Protein AF-A0A418R0C1-F1 (afdb_monomer_lite)

Sequence (135 aa):
MRLAMTVQGLVYDGAGGSFPAPPALPEPPPDVQELDYRLRQCRVKMQGLELELATLHRRAAPYLARLAAAPALRAYPGPVANPEDEADWLTIFELGARRQLREKCGATARLLLEARLAGLRCEAELLAEAVELAS

Radius of gyration: 31.1 Å; chains: 1; bounding box: 45×27×101 Å

Organism: NCBI:txid2029981

pLDDT: mean 89.35, std 9.23, range [58.75, 98.06]

Foldseek 3Di:
DQVVQVVVQWDDPVPRDIDGHDDDDDDDQDDLVVLVVLLVVLVVVLVVLVVVLVVLCVQLVVLVVLLVCLVVQVVDPDDDPDPVVSVVVSVCSNVVSVVCCVPPSDPVVNVVSVVVSVVSVVSSVVSVVSSVVRD

Secondary structure (DSSP, 8-state):
-HHHHHHTTEEE-SSS-EEEPPPPPPPPPP-HHHHHHHHHHHHHHHHHHHHHHHHHHHHHHHHHHHHHHHHHHHT--S--S-HHHHHHHHHHHHHHHHHHHHHHS-HHHHHHHHHHHHHHHHHHHHHHHHHHHH-

Structure (mmCIF, N/CA/C/O backbone):
data_AF-A0A418R0C1-F1
#
_entry.id   AF-A0A418R0C1-F1
#
loop_
_atom_site.group_PDB
_atom_site.id
_atom_site.type_symbol
_atom_site.label_atom_id
_atom_site.label_alt_id
_atom_site.label_comp_id
_atom_site.label_asym_id
_atom_site.label_entity_id
_atom_site.label_seq_id
_atom_site.pdbx_PDB_ins_code
_atom_site.Cartn_x
_atom_site.Cartn_y
_atom_site.Cartn_z
_atom_site.occupancy
_atom_site.B_iso_or_equiv
_atom_site.auth_seq_id
_atom_site.auth_comp_id
_atom_site.auth_asym_id
_atom_site.auth_atom_id
_atom_site.pdbx_PDB_model_num
ATOM 1 N N . MET A 1 1 ? 0.426 18.264 48.330 1.00 60.78 1 MET A N 1
ATOM 2 C CA . MET A 1 1 ? 0.094 17.392 49.480 1.00 60.78 1 MET A CA 1
ATOM 3 C C . MET A 1 1 ? -0.950 16.329 49.126 1.00 60.78 1 MET A C 1
ATOM 5 O O . MET A 1 1 ? -0.627 15.161 49.251 1.00 60.78 1 MET A O 1
ATOM 9 N N . ARG A 1 2 ? -2.125 16.684 48.570 1.00 58.75 2 ARG A N 1
ATOM 10 C CA . ARG A 1 2 ? -3.151 15.713 48.113 1.00 58.75 2 ARG A CA 1
ATOM 11 C C . ARG A 1 2 ? -2.635 14.631 47.148 1.00 58.75 2 ARG A C 1
ATOM 13 O O . ARG A 1 2 ? -2.872 13.460 47.397 1.00 58.75 2 ARG A O 1
ATOM 20 N N . LEU A 1 3 ? -1.864 15.020 46.125 1.00 63.03 3 LEU A N 1
ATOM 21 C CA . LEU A 1 3 ? -1.272 14.089 45.148 1.00 63.03 3 LEU A CA 1
ATOM 22 C C . LEU A 1 3 ? -0.336 13.043 45.785 1.00 63.03 3 LEU A C 1
ATOM 24 O O . LEU A 1 3 ? -0.345 11.885 45.379 1.00 63.03 3 LEU A O 1
ATOM 28 N N . ALA A 1 4 ? 0.431 13.429 46.811 1.00 69.62 4 ALA A N 1
ATOM 29 C CA . ALA A 1 4 ? 1.335 12.521 47.519 1.00 69.62 4 ALA A CA 1
ATOM 30 C C . ALA A 1 4 ? 0.574 11.496 48.380 1.00 69.62 4 ALA A C 1
ATOM 32 O O . ALA A 1 4 ? 0.992 10.347 48.463 1.00 69.62 4 ALA A O 1
ATOM 33 N N . MET A 1 5 ? -0.568 11.886 48.961 1.00 61.25 5 MET A N 1
ATOM 34 C CA . MET A 1 5 ? -1.439 10.982 49.725 1.00 61.25 5 MET A CA 1
ATOM 35 C C . MET A 1 5 ? -2.183 10.001 48.806 1.00 61.25 5 MET A C 1
ATOM 37 O O . MET A 1 5 ? -2.256 8.817 49.116 1.00 61.25 5 MET A O 1
ATOM 41 N N . THR A 1 6 ? -2.641 10.442 47.627 1.00 64.75 6 THR A N 1
ATOM 42 C CA . THR A 1 6 ? -3.291 9.556 46.640 1.00 64.75 6 THR A CA 1
ATOM 43 C C . THR A 1 6 ? -2.351 8.501 46.058 1.00 64.75 6 THR A C 1
ATOM 45 O O . THR A 1 6 ? -2.784 7.375 45.845 1.00 64.75 6 THR A O 1
ATOM 48 N N . VAL A 1 7 ? -1.064 8.815 45.852 1.00 72.06 7 VAL A N 1
ATOM 49 C CA . VAL A 1 7 ? -0.055 7.817 45.429 1.00 72.06 7 VAL A CA 1
ATOM 50 C C . VAL A 1 7 ? 0.173 6.756 46.513 1.00 72.06 7 VAL A C 1
ATOM 52 O O . VAL A 1 7 ? 0.477 5.611 46.201 1.00 72.06 7 VAL A O 1
ATOM 55 N N . GLN A 1 8 ? -0.025 7.114 47.783 1.00 75.88 8 GLN A N 1
ATOM 56 C CA . GLN A 1 8 ? 0.044 6.195 48.923 1.00 75.88 8 GLN A CA 1
ATOM 57 C C . GLN A 1 8 ? -1.285 5.463 49.185 1.00 75.88 8 GLN A C 1
ATOM 59 O O . GLN A 1 8 ? -1.399 4.755 50.181 1.00 75.88 8 GLN A O 1
ATOM 64 N N . GLY A 1 9 ? -2.294 5.633 48.319 1.00 73.81 9 GLY A N 1
ATOM 65 C CA . GLY A 1 9 ? -3.610 5.024 48.500 1.00 73.81 9 GLY A CA 1
ATOM 66 C C . GLY A 1 9 ? -4.358 5.565 49.718 1.00 73.81 9 GLY A C 1
ATOM 67 O O . GLY A 1 9 ? -5.121 4.827 50.328 1.00 73.81 9 GLY A O 1
ATOM 68 N N . LEU A 1 10 ? -4.130 6.826 50.097 1.00 78.12 10 LEU A N 1
ATOM 69 C CA . LEU A 1 10 ? -4.759 7.476 51.245 1.00 78.12 10 LEU A CA 1
ATOM 70 C C . LEU A 1 10 ? -5.605 8.678 50.813 1.00 78.12 10 LEU A C 1
ATOM 72 O O . LEU A 1 10 ? -5.208 9.480 49.963 1.00 78.12 10 LEU A O 1
ATOM 76 N N . VAL A 1 11 ? -6.762 8.835 51.452 1.00 78.88 11 VAL A N 1
ATOM 77 C CA . VAL A 1 11 ? -7.676 9.968 51.272 1.00 78.88 11 VAL A CA 1
ATOM 78 C C . VAL A 1 11 ? -7.750 10.762 52.575 1.00 78.88 11 VAL A C 1
ATOM 80 O O . VAL A 1 11 ? -7.771 10.192 53.662 1.00 78.88 11 VAL A O 1
ATOM 83 N N . TYR A 1 12 ? -7.746 12.091 52.460 1.00 79.25 12 TYR A N 1
ATOM 84 C CA . TYR A 1 12 ? -7.838 13.010 53.597 1.00 79.25 12 TYR A CA 1
ATOM 85 C C . TYR A 1 12 ? -9.302 13.240 53.991 1.00 79.25 12 TYR A C 1
ATOM 87 O O . TYR A 1 12 ? -10.110 13.582 53.125 1.00 79.25 12 TYR A O 1
ATOM 95 N N . ASP A 1 13 ? -9.627 13.094 55.276 1.00 74.62 13 ASP A N 1
ATOM 96 C CA . ASP A 1 13 ? -11.003 13.178 55.800 1.00 74.62 13 ASP A CA 1
ATOM 97 C C . ASP A 1 13 ? -11.460 14.589 56.212 1.00 74.62 13 ASP A C 1
ATOM 99 O O . ASP A 1 13 ? -12.606 14.779 56.609 1.00 74.62 13 ASP A O 1
ATOM 103 N N . GLY A 1 14 ? -10.592 15.601 56.110 1.00 68.88 14 GLY A N 1
ATOM 104 C CA . GLY A 1 14 ? -10.919 16.974 56.511 1.00 68.88 14 GLY A CA 1
ATOM 105 C C . GLY A 1 14 ? -10.689 17.280 57.995 1.00 68.88 14 GLY A C 1
ATOM 106 O O . GLY A 1 14 ? -10.507 18.450 58.328 1.00 68.88 14 GLY A O 1
ATOM 107 N N . ALA A 1 15 ? -10.620 16.264 58.861 1.00 74.25 15 ALA A N 1
ATOM 108 C CA . ALA A 1 15 ? -10.453 16.381 60.314 1.00 74.25 15 ALA A CA 1
ATOM 109 C C . ALA A 1 15 ? -8.996 16.183 60.783 1.00 74.25 15 ALA A C 1
ATOM 111 O O . ALA A 1 15 ? -8.723 16.165 61.982 1.00 74.25 15 ALA A O 1
ATOM 112 N N . GLY A 1 16 ? -8.055 16.054 59.844 1.00 68.75 16 GLY A N 1
ATOM 113 C CA . GLY A 1 16 ? -6.640 15.790 60.120 1.00 68.75 16 GLY A CA 1
ATOM 114 C C . GLY A 1 16 ? -6.248 14.316 59.981 1.00 68.75 16 GLY A C 1
ATOM 115 O O . GLY A 1 16 ? -5.072 13.997 60.148 1.00 68.75 16 GLY A O 1
ATOM 116 N N . GLY A 1 17 ? -7.194 13.430 59.652 1.00 73.88 17 GLY A N 1
ATOM 117 C CA . GLY A 1 17 ? -6.975 12.000 59.464 1.00 73.88 17 GLY A CA 1
ATOM 118 C C . GLY A 1 17 ? -6.783 11.594 58.000 1.00 73.88 17 GLY A C 1
ATOM 119 O O . GLY A 1 17 ? -7.151 12.302 57.055 1.00 73.88 17 GLY A O 1
ATOM 120 N N . SER A 1 18 ? -6.183 10.419 57.804 1.00 78.75 18 SER A N 1
ATOM 121 C CA . SER A 1 18 ? -6.062 9.768 56.499 1.00 78.75 18 SER A CA 1
ATOM 122 C C . SER A 1 18 ? -6.562 8.333 56.578 1.00 78.75 18 SER A C 1
ATOM 124 O O . SER A 1 18 ? -6.140 7.593 57.467 1.00 78.75 18 SER A O 1
ATOM 126 N N . PHE A 1 19 ? -7.410 7.927 55.638 1.00 82.75 19 PHE A N 1
ATOM 127 C CA . PHE A 1 19 ? -7.953 6.570 55.546 1.00 82.75 19 PHE A CA 1
ATOM 128 C C . PHE A 1 19 ? -7.615 5.943 54.185 1.00 82.75 19 PHE A C 1
ATOM 130 O O . PHE A 1 19 ? -7.352 6.681 53.229 1.00 82.75 19 PHE A O 1
ATOM 137 N N . PRO A 1 20 ? -7.579 4.601 54.078 1.00 82.44 20 PRO A N 1
ATOM 138 C CA . PRO A 1 20 ? -7.329 3.926 52.811 1.00 82.44 20 PRO A CA 1
ATOM 139 C C . PRO A 1 20 ? -8.349 4.353 51.756 1.00 82.44 20 PRO A C 1
ATOM 141 O O . PRO A 1 20 ? -9.549 4.434 52.021 1.00 82.44 20 PRO A O 1
ATOM 144 N N . ALA A 1 21 ? -7.857 4.636 50.556 1.00 79.44 21 ALA A N 1
ATOM 145 C CA . ALA A 1 21 ? -8.687 4.993 49.427 1.00 79.44 21 ALA A CA 1
ATOM 146 C C . ALA A 1 21 ? -9.678 3.857 49.131 1.00 79.44 21 ALA A C 1
ATOM 148 O O . ALA A 1 21 ? -9.306 2.682 49.213 1.00 79.44 21 ALA A O 1
ATOM 149 N N . PRO A 1 22 ? -10.935 4.187 48.787 1.00 78.00 22 PRO A N 1
ATOM 150 C CA . PRO A 1 22 ? -11.875 3.183 48.319 1.00 78.00 22 PRO A CA 1
ATOM 151 C C . PRO A 1 22 ? -11.294 2.455 47.095 1.00 78.00 22 PRO A C 1
ATOM 153 O O . PRO A 1 22 ? -10.514 3.053 46.343 1.00 78.00 22 PRO A O 1
ATOM 156 N N . PRO A 1 23 ? -11.648 1.172 46.892 1.00 79.75 23 PRO A N 1
ATOM 157 C CA . PRO A 1 23 ? -11.166 0.411 45.748 1.00 79.75 23 PRO A CA 1
ATOM 158 C C . PRO A 1 23 ? -11.503 1.147 44.451 1.00 79.75 23 PRO A C 1
ATOM 160 O O . PRO A 1 23 ? -12.564 1.768 44.336 1.00 79.75 23 PRO A O 1
ATOM 163 N N . ALA A 1 24 ? -10.582 1.087 43.488 1.00 80.69 24 ALA A N 1
ATOM 164 C CA . ALA A 1 24 ? -10.801 1.682 42.180 1.00 80.69 24 ALA A CA 1
ATOM 165 C C . ALA A 1 24 ? -12.086 1.109 41.574 1.00 80.69 24 ALA A C 1
ATOM 167 O O . ALA A 1 24 ? -12.319 -0.102 41.617 1.00 80.69 24 ALA A O 1
ATOM 168 N N . LEU A 1 25 ? -12.920 1.993 41.027 1.00 80.38 25 LEU A N 1
ATOM 169 C CA . LEU A 1 25 ? -14.057 1.551 40.235 1.00 80.38 25 LEU A CA 1
ATOM 170 C C . LEU A 1 25 ? -13.533 0.759 39.029 1.00 80.38 25 LEU A C 1
ATOM 172 O O . LEU A 1 25 ? -12.480 1.119 38.490 1.00 80.38 25 LEU A O 1
ATOM 176 N N . PRO A 1 26 ? -14.233 -0.312 38.617 1.00 84.75 26 PRO A N 1
ATOM 177 C CA . PRO A 1 26 ? -13.856 -1.046 37.422 1.00 84.75 26 PRO A CA 1
ATOM 178 C C . PRO A 1 26 ? -13.886 -0.111 36.213 1.00 84.75 26 PRO A C 1
ATOM 180 O O . PRO A 1 26 ? -14.695 0.820 36.148 1.00 84.75 26 PRO A O 1
ATOM 183 N N . GLU A 1 27 ? -12.994 -0.366 35.261 1.00 85.19 27 GLU A N 1
ATOM 184 C CA . GLU A 1 27 ? -12.999 0.347 33.991 1.00 85.19 27 GLU A CA 1
ATOM 185 C C . GLU A 1 27 ? -14.344 0.109 33.281 1.00 85.19 27 GLU A C 1
ATOM 187 O O . GLU A 1 27 ? -14.843 -1.025 33.290 1.00 85.19 27 GLU A O 1
ATOM 192 N N . PRO A 1 28 ? -14.984 1.155 32.725 1.00 86.50 28 PRO A N 1
ATOM 193 C CA . PRO A 1 28 ? -16.213 0.968 31.973 1.00 86.50 28 PRO A CA 1
ATOM 194 C C . PRO A 1 28 ? -15.958 0.075 30.751 1.00 86.50 28 PRO A C 1
ATOM 196 O O . PRO A 1 28 ? -14.864 0.107 30.182 1.00 86.50 28 PRO A O 1
ATOM 199 N N . PRO A 1 29 ? -16.962 -0.707 30.319 1.00 88.25 29 PRO A N 1
ATOM 200 C CA . PRO A 1 29 ? -16.829 -1.504 29.112 1.00 88.25 29 PRO A CA 1
ATOM 201 C C . PRO A 1 29 ? -16.630 -0.598 27.881 1.00 88.25 29 PRO A C 1
ATOM 203 O O . PRO A 1 29 ? -17.084 0.553 27.886 1.00 88.25 29 PRO A O 1
ATOM 206 N N . PRO A 1 30 ? -15.985 -1.105 26.817 1.00 90.12 30 PRO A N 1
ATOM 207 C CA . PRO A 1 30 ? -15.830 -0.373 25.565 1.00 90.12 30 PRO A CA 1
ATOM 208 C C . PRO A 1 30 ? -17.179 0.031 24.953 1.00 90.12 30 PRO A C 1
ATOM 210 O O . PRO A 1 30 ? -18.155 -0.716 25.022 1.00 90.12 30 PRO A O 1
ATOM 213 N N . ASP A 1 31 ? -17.224 1.195 24.301 1.00 94.88 31 ASP A N 1
ATOM 214 C CA . ASP A 1 31 ? -18.400 1.635 23.545 1.00 94.88 31 ASP A CA 1
ATOM 215 C C . ASP A 1 31 ? -18.450 0.944 22.174 1.00 94.88 31 ASP A C 1
ATOM 217 O O . ASP A 1 31 ? -17.729 1.311 21.241 1.00 94.88 31 ASP A O 1
ATOM 221 N N . VAL A 1 32 ? -19.333 -0.049 22.049 1.00 95.44 32 VAL A N 1
ATOM 222 C CA . VAL A 1 32 ? -19.535 -0.821 20.814 1.00 95.44 32 VAL A CA 1
ATOM 223 C C . VAL A 1 32 ? -19.917 0.074 19.634 1.00 95.44 32 VAL A C 1
ATOM 225 O O . VAL A 1 32 ? -19.451 -0.163 18.522 1.00 95.44 32 VAL A O 1
ATOM 228 N N . GLN A 1 33 ? -20.721 1.123 19.844 1.00 95.94 33 GLN A N 1
ATOM 229 C CA . GLN A 1 33 ? -21.175 1.987 18.750 1.00 95.94 33 GLN A CA 1
ATOM 230 C C . GLN A 1 33 ? -20.024 2.813 18.173 1.00 95.94 33 GLN A C 1
ATOM 232 O O . GLN A 1 33 ? -19.937 2.979 16.950 1.00 95.94 33 GLN A O 1
ATOM 237 N N . GLU A 1 34 ? -19.133 3.306 19.038 1.00 96.31 34 GLU A N 1
ATOM 238 C CA . GLU A 1 34 ? -17.923 4.011 18.612 1.00 96.31 34 GLU A CA 1
ATOM 239 C C . GLU A 1 34 ? -16.967 3.056 17.883 1.00 96.31 34 GLU A C 1
ATOM 241 O O . GLU A 1 34 ? -16.474 3.400 16.806 1.00 96.31 34 GLU A O 1
ATOM 246 N N . LEU A 1 35 ? -16.756 1.838 18.399 1.00 96.31 35 LEU A N 1
ATOM 247 C CA . LEU A 1 35 ? -15.925 0.823 17.736 1.00 96.31 35 LEU A CA 1
ATOM 248 C C . LEU A 1 35 ? -16.447 0.492 16.329 1.00 96.31 35 LEU A C 1
ATOM 250 O O . LEU A 1 35 ? -15.695 0.543 15.351 1.00 96.31 35 LEU A O 1
ATOM 254 N N . ASP A 1 36 ? -17.753 0.260 16.200 1.00 97.00 36 ASP A N 1
ATOM 255 C CA . ASP A 1 36 ? -18.418 -0.001 14.923 1.00 97.00 36 ASP A CA 1
ATOM 256 C C . ASP A 1 36 ? -18.294 1.171 13.945 1.00 97.00 36 ASP A C 1
ATOM 258 O O . ASP A 1 36 ? -18.090 1.000 12.735 1.00 97.00 36 ASP A O 1
ATOM 262 N N . TYR A 1 37 ? -18.432 2.398 14.450 1.00 97.56 37 TYR A N 1
ATOM 263 C CA . TYR A 1 37 ? -18.265 3.596 13.642 1.00 97.56 37 TYR A CA 1
ATOM 264 C C . TYR A 1 37 ? -16.839 3.706 13.095 1.00 97.56 37 TYR A C 1
ATOM 266 O O . TYR A 1 37 ? -16.664 3.940 11.893 1.00 97.56 37 TYR A O 1
ATOM 274 N N . ARG A 1 38 ? -15.824 3.469 13.932 1.00 97.25 38 ARG A N 1
ATOM 275 C CA . ARG A 1 38 ? -14.414 3.463 13.513 1.00 97.25 38 ARG A CA 1
ATOM 276 C C . ARG A 1 38 ? -14.126 2.369 12.498 1.00 97.25 38 ARG A C 1
ATOM 278 O O . ARG A 1 38 ? -13.504 2.652 11.474 1.00 97.25 38 ARG A O 1
ATOM 285 N N . LEU A 1 39 ? -14.669 1.171 12.698 1.00 97.75 39 LEU A N 1
ATOM 286 C CA . LEU A 1 39 ? -14.540 0.069 11.749 1.00 97.75 39 LEU A CA 1
ATOM 287 C C . LEU A 1 39 ? -15.087 0.447 10.363 1.00 97.75 39 LEU A C 1
ATOM 289 O O . LEU A 1 39 ? -14.422 0.240 9.342 1.00 97.75 39 LEU A O 1
ATOM 293 N N . ARG A 1 40 ? -16.272 1.071 10.306 1.00 97.81 40 ARG A N 1
ATOM 294 C CA . ARG A 1 40 ? -16.839 1.587 9.046 1.00 97.81 40 ARG A CA 1
ATOM 295 C C . ARG A 1 40 ? -15.938 2.643 8.404 1.00 97.81 40 ARG A C 1
ATOM 297 O O . ARG A 1 40 ? -15.720 2.591 7.192 1.00 97.81 40 ARG A O 1
ATOM 304 N N . GLN A 1 41 ? -15.382 3.568 9.187 1.00 97.94 41 GLN A N 1
ATOM 305 C CA . GLN A 1 41 ? -14.455 4.579 8.671 1.00 97.94 41 GLN A CA 1
ATOM 306 C C . GLN A 1 41 ? -13.188 3.960 8.067 1.00 97.94 41 GLN A C 1
ATOM 308 O O . GLN A 1 41 ? -12.770 4.384 6.986 1.00 97.94 41 GLN A O 1
ATOM 313 N N . CYS A 1 42 ? -12.585 2.963 8.721 1.00 97.38 42 CYS A N 1
ATOM 314 C CA . CYS A 1 42 ? -11.403 2.273 8.202 1.00 97.38 42 CYS A CA 1
ATOM 315 C C . CYS A 1 42 ? -11.702 1.585 6.869 1.00 97.38 42 CYS A C 1
ATOM 317 O O . CYS A 1 42 ? -10.972 1.795 5.900 1.00 97.38 42 CYS A O 1
ATOM 319 N N . ARG A 1 43 ? -12.831 0.871 6.770 1.00 97.19 43 ARG A N 1
ATOM 320 C CA . ARG A 1 43 ? -13.263 0.210 5.526 1.00 97.19 43 ARG A CA 1
ATOM 321 C C . ARG A 1 43 ? -13.431 1.195 4.365 1.00 97.19 43 ARG A C 1
ATOM 323 O O . ARG A 1 43 ? -12.932 0.940 3.272 1.00 97.19 43 ARG A O 1
ATOM 330 N N . VAL A 1 44 ? -14.073 2.342 4.598 1.00 97.75 44 VAL A N 1
ATOM 331 C CA . VAL A 1 44 ? -14.242 3.381 3.564 1.00 97.75 44 VAL A CA 1
ATOM 332 C C . VAL A 1 44 ? -12.893 3.964 3.133 1.00 97.75 44 VAL A C 1
ATOM 334 O O . VAL A 1 44 ? -12.633 4.113 1.938 1.00 97.75 44 VAL A O 1
ATOM 337 N N . LYS A 1 45 ? -12.000 4.262 4.085 1.00 97.44 45 LYS A N 1
ATOM 338 C CA . LYS A 1 45 ? -10.649 4.760 3.777 1.00 97.44 45 LYS A CA 1
ATOM 339 C C . LYS A 1 45 ? -9.843 3.750 2.961 1.00 97.44 45 LYS A C 1
ATOM 341 O O . LYS A 1 45 ? -9.189 4.145 1.997 1.00 97.44 45 LYS A O 1
ATOM 346 N N . MET A 1 46 ? -9.916 2.466 3.310 1.00 97.75 46 MET A N 1
ATOM 347 C CA . MET A 1 46 ? -9.253 1.395 2.563 1.00 97.75 46 MET A CA 1
ATOM 348 C C . MET A 1 46 ? -9.710 1.362 1.105 1.00 97.75 46 MET A C 1
ATOM 350 O O . MET A 1 46 ? -8.863 1.390 0.218 1.00 97.75 46 MET A O 1
ATOM 354 N N . GLN A 1 47 ? -11.021 1.401 0.846 1.00 97.31 47 GLN A N 1
ATOM 355 C CA . GLN A 1 47 ? -11.557 1.414 -0.523 1.00 97.31 47 GLN A CA 1
ATOM 356 C C . GLN A 1 47 ? -11.009 2.588 -1.351 1.00 97.31 47 GLN A C 1
ATOM 358 O O . GLN A 1 47 ? -10.639 2.417 -2.514 1.00 97.31 47 GLN A O 1
ATOM 363 N N . GLY A 1 48 ? -10.915 3.778 -0.749 1.00 97.00 48 GLY A N 1
ATOM 364 C CA . GLY A 1 48 ? -10.338 4.954 -1.405 1.00 97.00 48 GLY A CA 1
ATOM 365 C C . GLY A 1 48 ? -8.864 4.764 -1.778 1.00 97.00 48 GLY A C 1
ATOM 366 O O . GLY A 1 48 ? -8.474 5.028 -2.916 1.00 97.00 48 GLY A O 1
ATOM 367 N N . LEU A 1 49 ? -8.053 4.255 -0.846 1.00 96.06 49 LEU A N 1
ATOM 368 C CA . LEU A 1 49 ? -6.628 4.005 -1.085 1.00 96.06 49 LEU A CA 1
ATOM 369 C C . LEU A 1 49 ? -6.394 2.868 -2.091 1.00 96.06 49 LEU A C 1
ATOM 371 O O . LEU A 1 49 ? -5.468 2.951 -2.895 1.00 96.06 49 LEU A O 1
ATOM 375 N N . GLU A 1 50 ? -7.229 1.827 -2.093 1.00 96.81 50 GLU A N 1
ATOM 376 C CA . GLU A 1 50 ? -7.164 0.738 -3.078 1.00 96.81 50 GLU A CA 1
ATOM 377 C C . GLU A 1 50 ? -7.436 1.251 -4.497 1.00 96.81 50 GLU A C 1
ATOM 379 O O . GLU A 1 50 ? -6.717 0.900 -5.437 1.00 96.81 50 GLU A O 1
ATOM 384 N N . LEU A 1 51 ? -8.420 2.142 -4.657 1.00 96.81 51 LEU A N 1
ATOM 385 C CA . LEU A 1 51 ? -8.708 2.786 -5.937 1.00 96.81 51 LEU A CA 1
ATOM 386 C C . LEU A 1 51 ? -7.556 3.691 -6.403 1.00 96.81 51 LEU A C 1
ATOM 388 O O . LEU A 1 51 ? -7.192 3.687 -7.587 1.00 96.81 51 LEU A O 1
ATOM 392 N N . GLU A 1 52 ? -6.967 4.463 -5.489 1.00 94.25 52 GLU A N 1
ATOM 393 C CA . GLU A 1 52 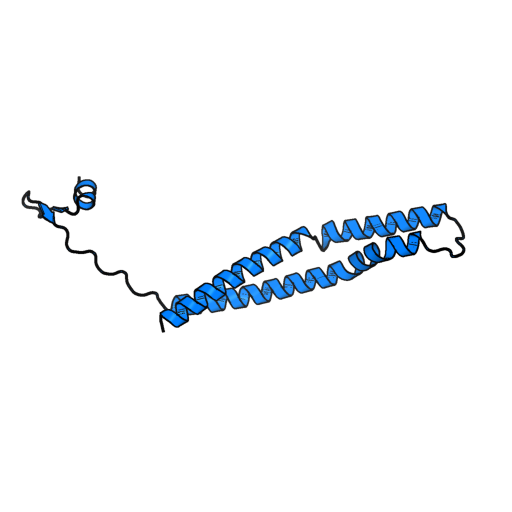? -5.807 5.309 -5.778 1.00 94.25 52 GLU A CA 1
ATOM 394 C C . GLU A 1 52 ? -4.606 4.462 -6.220 1.00 94.25 52 GLU A C 1
ATOM 396 O O . GLU A 1 52 ? -3.999 4.727 -7.264 1.00 94.25 52 GLU A O 1
ATOM 401 N N . LEU A 1 53 ? -4.315 3.385 -5.487 1.00 94.31 53 LEU A N 1
ATOM 402 C CA . LEU A 1 53 ? -3.240 2.455 -5.806 1.00 94.31 53 LEU A CA 1
ATOM 403 C C . LEU A 1 53 ? -3.460 1.805 -7.180 1.00 94.31 53 LEU A C 1
ATOM 405 O O . LEU A 1 53 ? -2.559 1.820 -8.024 1.00 94.31 53 LEU A O 1
ATOM 409 N N . ALA A 1 54 ? -4.672 1.317 -7.461 1.00 94.31 54 ALA A N 1
ATOM 410 C CA . ALA A 1 54 ? -5.031 0.764 -8.767 1.00 94.31 54 ALA A CA 1
ATOM 411 C C . ALA A 1 54 ? -4.835 1.787 -9.900 1.00 94.31 54 ALA A C 1
ATOM 413 O O . ALA A 1 54 ? -4.343 1.447 -10.981 1.00 94.31 54 ALA A O 1
ATOM 414 N N . THR A 1 55 ? -5.163 3.056 -9.653 1.00 93.19 55 THR A N 1
ATOM 415 C CA . THR A 1 55 ? -4.944 4.146 -10.611 1.00 93.19 55 THR A CA 1
ATOM 416 C C . THR A 1 55 ? -3.456 4.366 -10.882 1.00 93.19 55 THR A C 1
ATOM 418 O O . THR A 1 55 ? -3.054 4.480 -12.043 1.00 93.19 55 THR A O 1
ATOM 421 N N . LEU A 1 56 ? -2.616 4.377 -9.843 1.00 91.75 56 LEU A N 1
ATOM 422 C CA . LEU A 1 56 ? -1.164 4.491 -10.001 1.00 91.75 56 LEU A CA 1
ATOM 423 C C . LEU A 1 56 ? -0.573 3.301 -10.760 1.00 91.75 56 LEU A C 1
ATOM 425 O O . LEU A 1 56 ? 0.273 3.507 -11.630 1.00 91.75 56 LEU A O 1
ATOM 429 N N . HIS A 1 57 ? -1.043 2.080 -10.498 1.00 91.88 57 HIS A N 1
ATOM 430 C CA . HIS A 1 57 ? -0.628 0.896 -11.252 1.00 91.88 57 HIS A CA 1
ATOM 431 C C . HIS A 1 57 ? -0.969 1.007 -12.735 1.00 91.88 57 HIS A C 1
ATOM 433 O O . HIS A 1 57 ? -0.092 0.801 -13.575 1.00 91.88 57 HIS A O 1
ATOM 439 N N . ARG A 1 58 ? -2.208 1.389 -13.073 1.00 92.38 58 ARG A N 1
ATOM 440 C CA . ARG A 1 58 ? -2.622 1.583 -14.473 1.00 92.38 58 ARG A CA 1
ATOM 441 C C . ARG A 1 58 ? -1.763 2.632 -15.175 1.00 92.38 58 ARG A C 1
ATOM 443 O O . ARG A 1 58 ? -1.362 2.426 -16.316 1.00 92.38 58 ARG A O 1
ATOM 450 N N . ARG A 1 59 ? -1.436 3.733 -14.491 1.00 91.69 59 ARG A N 1
ATOM 451 C CA . ARG A 1 59 ? -0.558 4.782 -15.035 1.00 91.69 59 ARG A CA 1
ATOM 452 C C . ARG A 1 59 ? 0.897 4.319 -15.184 1.00 91.69 59 ARG A C 1
ATOM 454 O O . ARG A 1 59 ? 1.554 4.716 -16.140 1.00 91.69 59 ARG A O 1
ATOM 461 N N . ALA A 1 60 ? 1.394 3.475 -14.277 1.00 92.81 60 ALA A N 1
ATOM 462 C CA . ALA A 1 60 ? 2.758 2.942 -14.314 1.00 92.81 60 ALA A CA 1
ATOM 463 C C . ALA A 1 60 ? 2.957 1.858 -15.387 1.00 92.81 60 ALA A C 1
ATOM 465 O O . ALA A 1 60 ? 4.054 1.740 -15.937 1.00 92.81 60 ALA A O 1
ATOM 466 N N . ALA A 1 61 ? 1.913 1.076 -15.681 1.00 92.81 61 ALA A N 1
ATOM 467 C CA . ALA A 1 61 ? 1.950 -0.078 -16.578 1.00 92.81 61 ALA A CA 1
ATOM 468 C C . ALA A 1 61 ? 2.668 0.167 -17.922 1.00 92.81 61 ALA A C 1
ATOM 470 O O . ALA A 1 61 ? 3.592 -0.591 -18.224 1.00 92.81 61 ALA A O 1
ATOM 471 N N . PRO A 1 62 ? 2.350 1.215 -18.714 1.00 93.31 62 PRO A N 1
ATOM 472 C CA . PRO A 1 62 ? 3.026 1.436 -19.993 1.00 93.31 62 PRO A CA 1
ATOM 473 C C . PRO A 1 62 ? 4.529 1.691 -19.837 1.00 93.31 62 PRO A C 1
ATOM 475 O O . PRO A 1 62 ? 5.315 1.262 -20.675 1.00 93.31 62 PRO A O 1
ATOM 478 N N . TYR A 1 63 ? 4.961 2.358 -18.767 1.00 93.06 63 TYR A N 1
ATOM 479 C CA . TYR A 1 63 ? 6.379 2.647 -18.551 1.00 93.06 63 TYR A CA 1
ATOM 480 C C . TYR A 1 63 ? 7.146 1.421 -18.059 1.00 93.06 63 TYR A C 1
ATOM 482 O O . TYR A 1 63 ? 8.273 1.197 -18.491 1.00 93.06 63 TYR A O 1
ATOM 490 N N . LEU A 1 64 ? 6.529 0.599 -17.208 1.00 93.31 64 LEU A N 1
ATOM 491 C CA . LEU A 1 64 ? 7.106 -0.682 -16.799 1.00 93.31 64 LEU A CA 1
ATOM 492 C C . LEU A 1 64 ? 7.252 -1.628 -17.995 1.00 93.31 64 LEU A C 1
ATOM 494 O O . LEU A 1 64 ? 8.299 -2.252 -18.140 1.00 93.31 64 LEU A O 1
ATOM 498 N N . ALA A 1 65 ? 6.261 -1.670 -18.891 1.00 94.44 65 ALA A N 1
ATOM 499 C CA . ALA A 1 65 ? 6.339 -2.445 -20.127 1.00 94.44 65 ALA A CA 1
ATOM 500 C C . ALA A 1 65 ? 7.491 -1.974 -21.031 1.00 94.44 65 ALA A C 1
ATOM 502 O O . ALA A 1 65 ? 8.232 -2.801 -21.555 1.00 94.44 65 ALA A O 1
ATOM 503 N N . ARG A 1 66 ? 7.701 -0.654 -21.156 1.00 94.06 66 ARG A N 1
ATOM 504 C CA . ARG A 1 66 ? 8.863 -0.101 -21.876 1.00 94.06 66 ARG A CA 1
ATOM 505 C C . ARG A 1 66 ? 10.181 -0.573 -21.264 1.00 94.06 66 ARG A C 1
ATOM 507 O O . ARG A 1 66 ? 11.034 -1.083 -21.980 1.00 94.06 66 ARG A O 1
ATOM 514 N N . LEU A 1 67 ? 10.340 -0.462 -19.944 1.00 94.56 67 LEU A N 1
ATOM 515 C CA . LEU A 1 67 ? 11.564 -0.916 -19.273 1.00 94.56 67 LEU A CA 1
ATOM 516 C C . LEU A 1 67 ? 11.791 -2.425 -19.420 1.00 94.56 67 LEU A C 1
ATOM 518 O O . LEU A 1 67 ? 12.929 -2.843 -19.610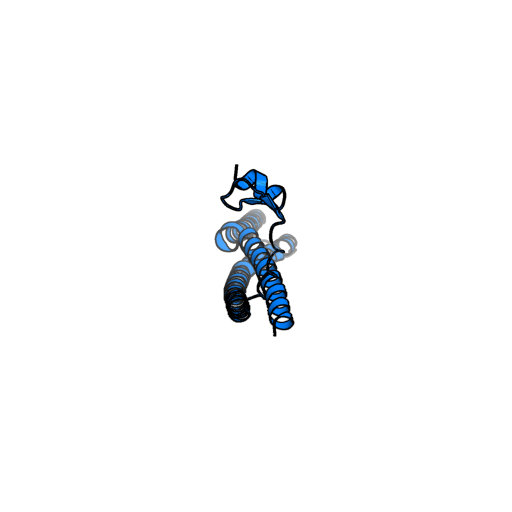 1.00 94.56 67 LEU A O 1
ATOM 522 N N . ALA A 1 68 ? 10.727 -3.228 -19.380 1.00 95.50 68 ALA A N 1
ATOM 523 C CA . ALA A 1 68 ? 10.806 -4.671 -19.588 1.00 95.50 68 ALA A CA 1
ATOM 524 C C . ALA A 1 68 ? 11.175 -5.043 -21.035 1.00 95.50 68 ALA A C 1
ATOM 526 O O . ALA A 1 68 ? 11.865 -6.035 -21.252 1.00 95.50 68 ALA A O 1
ATOM 527 N N . ALA A 1 69 ? 10.749 -4.247 -22.021 1.00 95.81 69 ALA A N 1
ATOM 528 C CA . ALA A 1 69 ? 11.066 -4.467 -23.431 1.00 95.81 69 ALA A CA 1
ATOM 529 C C . ALA A 1 69 ? 12.496 -4.043 -23.806 1.00 95.81 69 ALA A C 1
ATOM 531 O O . ALA A 1 6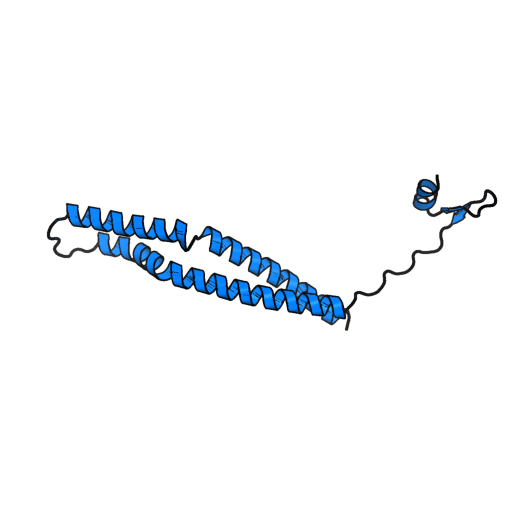9 ? 13.072 -4.605 -24.734 1.00 95.81 69 ALA A O 1
ATOM 532 N N . ALA A 1 70 ? 13.088 -3.075 -23.096 1.00 94.38 70 ALA A N 1
ATOM 533 C CA . ALA A 1 70 ? 14.378 -2.486 -23.462 1.00 94.38 70 ALA A CA 1
ATOM 534 C C . ALA A 1 70 ? 15.529 -3.505 -23.655 1.00 94.38 70 ALA A C 1
ATOM 536 O O . ALA A 1 70 ? 16.265 -3.362 -24.632 1.00 94.38 70 ALA A O 1
ATOM 537 N N . PRO A 1 71 ? 15.704 -4.549 -22.816 1.00 94.31 71 PRO A N 1
ATOM 538 C CA . PRO A 1 71 ? 16.732 -5.567 -23.047 1.00 94.31 71 PRO A CA 1
ATOM 539 C C . PRO A 1 71 ? 16.507 -6.369 -24.333 1.00 94.31 71 PRO A C 1
ATOM 541 O O . PRO A 1 71 ? 17.456 -6.617 -25.069 1.00 94.31 71 PRO A O 1
ATOM 544 N N . ALA A 1 72 ? 15.257 -6.745 -24.618 1.00 94.00 72 ALA A N 1
ATOM 545 C CA . ALA A 1 72 ? 14.915 -7.496 -25.823 1.00 94.00 72 ALA A CA 1
ATOM 546 C C . ALA A 1 72 ? 15.127 -6.653 -27.087 1.00 94.00 72 ALA A C 1
ATOM 548 O O . ALA A 1 72 ? 15.650 -7.161 -28.072 1.00 94.00 72 ALA A O 1
ATOM 549 N N . LEU A 1 73 ? 14.785 -5.362 -27.032 1.00 92.25 73 LEU A N 1
ATOM 550 C CA . LEU A 1 73 ? 15.042 -4.430 -28.129 1.00 92.25 73 LEU A CA 1
ATOM 551 C C . LEU A 1 73 ? 16.547 -4.255 -28.380 1.00 92.25 73 LEU A C 1
ATOM 553 O O . LEU A 1 73 ? 16.975 -4.304 -29.522 1.00 92.25 73 LEU A O 1
ATOM 557 N N . ARG A 1 74 ? 17.372 -4.151 -27.328 1.00 91.94 74 ARG A N 1
ATOM 558 C CA . ARG A 1 74 ? 18.842 -4.083 -27.464 1.00 91.94 74 ARG A CA 1
ATOM 559 C C . ARG A 1 74 ? 19.474 -5.348 -28.037 1.00 91.94 74 ARG A C 1
ATOM 561 O O . ARG A 1 74 ? 20.529 -5.275 -28.653 1.00 91.94 74 ARG A O 1
ATOM 568 N N . ALA A 1 75 ? 18.874 -6.502 -27.772 1.00 92.25 75 ALA A N 1
ATOM 569 C CA . ALA A 1 75 ? 19.357 -7.792 -28.250 1.00 92.25 75 ALA A CA 1
ATOM 570 C C . ALA A 1 75 ? 18.791 -8.168 -29.629 1.00 92.25 75 ALA A C 1
ATOM 572 O O . ALA A 1 75 ? 19.059 -9.270 -30.108 1.00 92.25 75 ALA A O 1
ATOM 573 N N . TYR A 1 76 ? 17.979 -7.304 -30.247 1.00 90.50 76 TYR A N 1
ATOM 574 C CA . TYR A 1 76 ? 17.319 -7.607 -31.507 1.00 90.50 76 TYR A CA 1
ATOM 575 C C . TYR A 1 76 ? 18.356 -7.751 -32.638 1.00 90.50 76 TYR A C 1
ATOM 577 O O . TYR A 1 76 ? 19.067 -6.796 -32.935 1.00 90.50 76 TYR A O 1
ATOM 585 N N . PRO A 1 77 ? 18.458 -8.923 -33.295 1.00 86.44 77 PRO A N 1
ATOM 586 C CA . PRO A 1 77 ? 19.494 -9.182 -34.298 1.00 86.44 77 PRO A CA 1
ATOM 587 C C . PRO A 1 77 ? 19.099 -8.715 -35.709 1.00 86.44 77 PRO A C 1
ATOM 589 O O . PRO A 1 77 ? 19.752 -9.082 -36.685 1.00 86.44 77 PRO A O 1
ATOM 592 N N . GLY A 1 78 ? 17.979 -8.001 -35.848 1.00 89.19 78 GLY A N 1
ATOM 593 C CA . GLY A 1 78 ? 17.474 -7.580 -37.149 1.00 89.19 78 GLY A CA 1
ATOM 594 C C . GLY A 1 78 ? 18.304 -6.458 -37.779 1.00 89.19 78 GLY A C 1
ATOM 595 O O . GLY A 1 78 ? 19.158 -5.861 -37.126 1.00 89.19 78 GLY A O 1
ATOM 596 N N . PRO A 1 79 ? 18.063 -6.164 -39.066 1.00 88.38 79 PRO A N 1
ATOM 597 C CA . PRO A 1 79 ? 18.779 -5.105 -39.758 1.00 88.38 79 PRO A CA 1
ATOM 598 C C . PRO A 1 79 ? 18.449 -3.743 -39.143 1.00 88.38 79 PRO A C 1
ATOM 600 O O . PRO A 1 79 ? 17.281 -3.369 -39.027 1.00 88.38 79 PRO A O 1
ATOM 603 N N . VAL A 1 80 ? 19.501 -2.999 -38.811 1.00 89.50 80 VAL A N 1
ATOM 604 C CA . VAL A 1 80 ? 19.441 -1.636 -38.286 1.00 89.50 80 VAL A CA 1
ATOM 605 C C . VAL A 1 80 ? 19.969 -0.686 -39.352 1.00 89.50 80 VAL A C 1
ATOM 607 O O . VAL A 1 80 ? 21.061 -0.893 -39.879 1.00 89.50 80 VAL A O 1
ATOM 610 N N . ALA A 1 81 ? 19.196 0.351 -39.685 1.00 89.25 81 ALA A N 1
ATOM 611 C CA . ALA A 1 81 ? 19.597 1.329 -40.697 1.00 89.25 81 ALA A CA 1
ATOM 612 C C . ALA A 1 81 ? 20.786 2.189 -40.231 1.00 89.25 81 ALA A C 1
ATOM 614 O O . ALA A 1 81 ? 21.704 2.432 -41.011 1.00 89.25 81 ALA A O 1
ATOM 615 N N . ASN A 1 82 ? 20.776 2.613 -38.962 1.00 93.06 82 ASN A N 1
ATOM 616 C CA . ASN A 1 82 ? 21.876 3.320 -38.312 1.00 93.06 82 ASN A CA 1
ATOM 617 C C . ASN A 1 82 ? 22.000 2.875 -36.837 1.00 93.06 82 ASN A C 1
ATOM 619 O O . ASN A 1 82 ? 21.106 3.177 -36.041 1.00 93.06 82 ASN A O 1
ATOM 623 N N . PRO A 1 83 ? 23.077 2.159 -36.462 1.00 89.44 83 PRO A N 1
ATOM 624 C CA . PRO A 1 83 ? 23.280 1.683 -35.094 1.00 89.44 83 PRO A CA 1
ATOM 625 C C . PRO A 1 83 ? 23.366 2.793 -34.041 1.00 89.44 83 PRO A C 1
ATOM 627 O O . PRO A 1 83 ? 22.945 2.579 -32.906 1.00 89.44 83 PRO A O 1
ATOM 630 N N . GLU A 1 84 ? 23.901 3.963 -34.399 1.00 92.56 84 GLU A N 1
ATOM 631 C CA . GLU A 1 84 ? 24.036 5.093 -33.470 1.00 92.56 84 GLU A CA 1
ATOM 632 C C . GLU A 1 84 ? 22.663 5.696 -33.151 1.00 92.56 84 GLU A C 1
ATOM 634 O O . GLU A 1 84 ? 22.300 5.812 -31.980 1.00 92.56 84 GLU A O 1
ATOM 639 N N . ASP A 1 85 ? 21.850 5.960 -34.180 1.00 92.56 85 ASP A N 1
ATOM 640 C CA . ASP A 1 85 ? 20.491 6.491 -34.008 1.00 92.56 85 ASP A CA 1
ATOM 641 C C . ASP A 1 85 ? 19.607 5.536 -33.187 1.00 92.56 85 ASP A C 1
ATOM 643 O O . ASP A 1 85 ? 18.803 5.971 -32.358 1.00 92.56 85 ASP A O 1
ATOM 647 N N . GLU A 1 86 ? 19.750 4.222 -33.391 1.00 93.38 86 GLU A N 1
ATOM 648 C CA . GLU A 1 86 ? 19.008 3.226 -32.615 1.00 93.38 86 GLU A CA 1
ATOM 649 C C . GLU A 1 86 ? 19.464 3.173 -31.151 1.00 93.38 86 GLU A C 1
ATOM 651 O O . GLU A 1 86 ? 18.625 3.113 -30.244 1.00 93.38 86 GLU A O 1
ATOM 656 N N . ALA A 1 87 ? 20.772 3.243 -30.894 1.00 91.38 87 ALA A N 1
ATOM 657 C CA . ALA A 1 87 ? 21.311 3.291 -29.538 1.00 91.38 87 ALA A CA 1
ATOM 658 C C . ALA A 1 87 ? 20.845 4.547 -28.778 1.00 91.38 87 ALA A C 1
ATOM 660 O O . ALA A 1 87 ? 20.444 4.456 -27.607 1.00 91.38 87 ALA A O 1
ATOM 661 N N . ASP A 1 88 ? 20.826 5.699 -29.449 1.00 94.50 88 ASP A N 1
ATOM 662 C CA . ASP A 1 88 ? 20.326 6.959 -28.897 1.00 94.50 88 ASP A CA 1
ATOM 663 C C . ASP A 1 88 ? 18.822 6.887 -28.618 1.00 94.50 88 ASP A C 1
ATOM 665 O O . ASP A 1 88 ? 18.362 7.235 -27.521 1.00 94.50 88 ASP A O 1
ATOM 669 N N . TRP A 1 89 ? 18.043 6.350 -29.560 1.00 95.25 89 TRP A N 1
ATOM 670 C CA . TRP A 1 89 ? 16.612 6.138 -29.374 1.00 95.25 89 TRP A CA 1
ATOM 671 C C . TRP A 1 89 ? 16.315 5.214 -28.183 1.00 95.25 89 TRP A C 1
ATOM 673 O O . TRP A 1 89 ? 15.492 5.566 -27.331 1.00 95.25 89 TRP A O 1
ATOM 683 N N . LEU A 1 90 ? 17.007 4.075 -28.061 1.00 95.06 90 LEU A N 1
ATOM 684 C CA . LEU A 1 90 ? 16.852 3.137 -26.939 1.00 95.06 90 LEU A CA 1
ATOM 685 C C . LEU A 1 90 ? 17.208 3.783 -25.596 1.00 95.06 90 LEU A C 1
ATOM 687 O O . LEU A 1 90 ? 16.557 3.525 -24.577 1.00 95.06 90 LEU A O 1
ATOM 691 N N . THR A 1 91 ? 18.217 4.653 -25.590 1.00 95.25 91 THR A N 1
ATOM 692 C CA . THR A 1 91 ? 18.613 5.418 -24.406 1.00 95.25 91 THR A CA 1
ATOM 693 C C . THR A 1 91 ? 17.511 6.391 -23.985 1.00 95.25 91 THR A C 1
ATOM 695 O O . THR A 1 91 ? 17.098 6.390 -22.821 1.00 95.25 91 THR A O 1
ATOM 698 N N . ILE A 1 92 ? 16.961 7.169 -24.921 1.00 95.62 92 ILE A N 1
ATOM 699 C CA . ILE A 1 92 ? 15.842 8.091 -24.663 1.00 95.62 92 ILE A CA 1
ATOM 700 C C . ILE A 1 92 ? 14.590 7.325 -24.214 1.00 95.62 92 ILE A C 1
ATOM 702 O O . ILE A 1 92 ? 13.900 7.747 -23.280 1.00 95.62 92 ILE A O 1
ATOM 706 N N . PHE A 1 93 ? 14.306 6.184 -24.840 1.00 94.12 93 PHE A N 1
ATOM 707 C CA . PHE A 1 93 ? 13.179 5.313 -24.518 1.00 94.12 93 PHE A CA 1
ATOM 708 C C . PHE A 1 93 ? 13.221 4.834 -23.059 1.00 94.12 93 PHE A C 1
ATOM 710 O O . PHE A 1 93 ? 12.226 4.954 -22.332 1.00 94.12 93 PHE A O 1
ATOM 717 N N . GLU A 1 94 ? 14.381 4.357 -22.600 1.00 95.75 94 GLU A N 1
ATOM 718 C CA . GLU A 1 94 ? 14.566 3.899 -21.223 1.00 95.75 94 GLU A CA 1
ATOM 719 C C . GLU A 1 94 ? 14.550 5.061 -20.220 1.00 95.75 94 GLU A C 1
ATOM 721 O O . GLU A 1 94 ? 13.816 5.021 -19.224 1.00 95.75 94 GLU A O 1
ATOM 726 N N . LEU A 1 95 ? 15.329 6.118 -20.477 1.00 95.19 95 LEU A N 1
ATOM 727 C CA . LEU A 1 95 ? 15.414 7.277 -19.585 1.00 95.19 95 LEU A CA 1
ATOM 728 C C . LEU A 1 95 ? 14.057 7.970 -19.437 1.00 95.19 95 LEU A C 1
ATOM 730 O O . LEU A 1 95 ? 13.659 8.322 -18.323 1.00 95.19 95 LEU A O 1
ATOM 734 N N . GLY A 1 96 ? 13.309 8.100 -20.534 1.00 94.25 96 GLY A N 1
ATOM 735 C CA . GLY A 1 96 ? 11.955 8.640 -20.537 1.00 94.25 96 GLY A CA 1
ATOM 736 C C . GLY A 1 96 ? 11.006 7.822 -19.661 1.00 94.25 96 GLY A C 1
ATOM 737 O O . GLY A 1 96 ? 10.290 8.391 -18.837 1.00 94.25 96 GLY A O 1
ATOM 738 N N . ALA A 1 97 ? 11.035 6.489 -19.766 1.00 93.62 97 ALA A N 1
ATOM 739 C CA . ALA A 1 97 ? 10.211 5.617 -18.929 1.00 93.62 97 ALA A CA 1
ATOM 740 C C . ALA A 1 97 ? 10.586 5.712 -17.437 1.00 93.62 97 ALA A C 1
ATOM 742 O O . ALA A 1 97 ? 9.700 5.864 -16.592 1.00 93.62 97 ALA A O 1
ATOM 743 N N . ARG A 1 98 ? 11.885 5.712 -17.100 1.00 92.69 98 ARG A N 1
ATOM 744 C CA . ARG A 1 98 ? 12.362 5.894 -15.713 1.00 92.69 98 ARG A CA 1
ATOM 745 C C . ARG A 1 98 ? 11.936 7.243 -15.133 1.00 92.69 98 ARG A C 1
ATOM 747 O O . ARG A 1 98 ? 11.519 7.308 -13.974 1.00 92.69 98 ARG A O 1
ATOM 754 N N . ARG A 1 99 ? 12.030 8.315 -15.923 1.00 92.06 99 ARG A N 1
ATOM 755 C CA . ARG A 1 99 ? 11.618 9.663 -15.518 1.00 92.06 99 ARG A CA 1
ATOM 756 C C . ARG A 1 99 ? 10.120 9.722 -15.231 1.00 92.06 99 ARG A C 1
ATOM 758 O O . ARG A 1 99 ? 9.732 10.164 -14.154 1.00 92.06 99 ARG A O 1
ATOM 765 N N . GLN A 1 100 ? 9.290 9.219 -16.144 1.00 90.62 100 GLN A N 1
ATOM 766 C CA . GLN A 1 100 ? 7.835 9.224 -15.968 1.00 90.62 100 GLN A CA 1
ATOM 767 C C . GLN A 1 100 ? 7.394 8.392 -14.764 1.00 90.62 100 GLN A C 1
ATOM 769 O O . GLN A 1 100 ? 6.551 8.838 -13.984 1.00 90.62 100 GLN A O 1
ATOM 774 N N . LEU A 1 101 ? 8.012 7.225 -14.548 1.00 90.56 101 LEU A N 1
ATOM 775 C CA . LEU A 1 101 ? 7.765 6.437 -13.343 1.00 90.56 101 LEU A CA 1
ATOM 776 C C . LEU A 1 101 ? 8.082 7.238 -12.086 1.00 90.56 101 LEU A C 1
ATOM 778 O O . LEU A 1 101 ? 7.260 7.257 -11.181 1.00 90.56 101 LEU A O 1
ATOM 782 N N . ARG A 1 102 ? 9.218 7.938 -12.038 1.00 88.00 102 ARG A N 1
ATOM 783 C CA . ARG A 1 102 ? 9.618 8.739 -10.874 1.00 88.00 102 ARG A CA 1
ATOM 784 C C . AR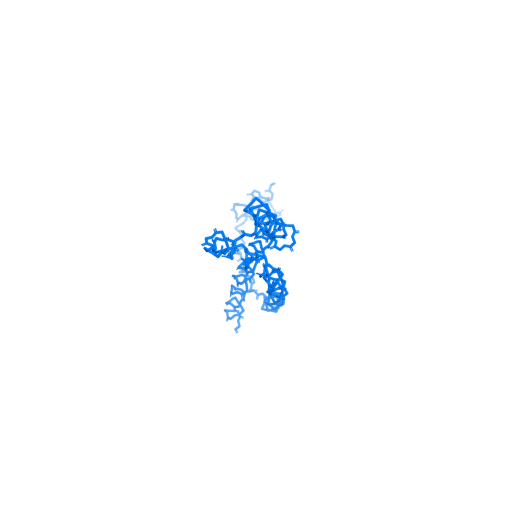G A 1 102 ? 8.680 9.919 -10.612 1.00 88.00 102 ARG A C 1
ATOM 786 O O . ARG A 1 102 ? 8.325 10.156 -9.465 1.00 88.00 102 ARG A O 1
ATOM 793 N N . GLU A 1 103 ? 8.291 10.647 -11.655 1.00 85.50 103 GLU A N 1
ATOM 794 C CA . GLU A 1 103 ? 7.559 11.914 -11.528 1.00 85.50 103 GLU A CA 1
ATOM 795 C C . GLU A 1 103 ? 6.035 11.750 -11.435 1.00 85.50 103 GLU A C 1
ATOM 797 O O . GLU A 1 103 ? 5.370 12.592 -10.835 1.00 85.50 103 GLU A O 1
ATOM 802 N N . LYS A 1 104 ? 5.456 10.712 -12.057 1.00 77.00 104 LYS A N 1
ATOM 803 C CA . LYS A 1 104 ? 3.996 10.604 -12.253 1.00 77.00 104 LYS A CA 1
ATOM 804 C C . LYS A 1 104 ? 3.360 9.361 -11.638 1.00 77.00 104 LYS A C 1
ATOM 806 O O . LYS A 1 104 ? 2.149 9.352 -11.418 1.00 77.00 104 LYS A O 1
ATOM 811 N N . CYS A 1 105 ? 4.132 8.300 -11.406 1.00 76.88 105 CYS A N 1
ATOM 812 C CA . CYS A 1 105 ? 3.607 6.990 -10.993 1.00 76.88 105 CYS A CA 1
ATOM 813 C C . CYS A 1 105 ? 4.485 6.327 -9.918 1.00 76.88 105 CYS A C 1
ATOM 815 O O . CYS A 1 105 ? 4.564 5.099 -9.853 1.00 76.88 105 CYS A O 1
ATOM 817 N N . GLY A 1 106 ? 5.178 7.162 -9.133 1.00 74.62 106 GLY A N 1
ATOM 818 C CA . GLY A 1 106 ? 6.343 6.818 -8.318 1.00 74.62 106 GLY A CA 1
ATOM 819 C C . GLY A 1 106 ? 6.209 5.529 -7.528 1.00 74.62 106 GLY A C 1
ATOM 820 O O . GLY A 1 106 ? 5.230 5.334 -6.808 1.00 74.62 106 GLY A O 1
ATOM 821 N N . ALA A 1 107 ? 7.256 4.701 -7.587 1.00 81.94 107 ALA A N 1
ATOM 822 C CA . ALA A 1 107 ? 7.413 3.548 -6.702 1.00 81.94 107 ALA A CA 1
ATOM 823 C C . ALA A 1 107 ? 7.254 3.956 -5.227 1.00 81.94 107 ALA A C 1
ATOM 825 O O . ALA A 1 107 ? 6.591 3.256 -4.475 1.00 81.94 107 ALA A O 1
ATOM 826 N N . THR A 1 108 ? 7.760 5.135 -4.843 1.00 85.00 108 THR A N 1
ATOM 827 C CA . THR A 1 108 ? 7.593 5.697 -3.495 1.00 85.00 108 THR A CA 1
ATOM 828 C C . THR A 1 108 ? 6.130 5.952 -3.139 1.00 85.00 108 THR A C 1
ATOM 830 O O . THR A 1 108 ? 5.693 5.551 -2.069 1.00 85.00 108 THR A O 1
ATOM 833 N N . ALA A 1 109 ? 5.356 6.595 -4.021 1.00 86.19 109 ALA A N 1
ATOM 834 C CA . ALA A 1 109 ? 3.948 6.893 -3.752 1.00 86.19 109 ALA A CA 1
ATOM 835 C C . ALA A 1 109 ? 3.130 5.605 -3.594 1.00 86.19 109 ALA A C 1
ATOM 837 O O . ALA A 1 109 ? 2.358 5.477 -2.648 1.00 86.19 109 ALA A O 1
ATOM 838 N N . ARG A 1 110 ? 3.363 4.623 -4.472 1.00 89.81 110 ARG A N 1
ATOM 839 C CA . ARG A 1 110 ? 2.746 3.296 -4.368 1.00 89.81 110 ARG A CA 1
ATOM 840 C C . ARG A 1 110 ? 3.118 2.589 -3.065 1.00 89.81 110 ARG A C 1
ATOM 842 O O . ARG A 1 110 ? 2.221 2.166 -2.350 1.00 89.81 110 ARG A O 1
ATOM 849 N N . LEU A 1 111 ? 4.406 2.545 -2.720 1.00 90.88 111 LEU A N 1
ATOM 850 C CA . LEU A 1 111 ? 4.891 1.902 -1.496 1.00 90.88 111 LEU A CA 1
ATOM 851 C C . LEU A 1 111 ? 4.288 2.541 -0.234 1.00 90.88 111 LEU A C 1
ATOM 853 O O . LEU A 1 111 ? 3.894 1.841 0.693 1.00 90.88 111 LEU A O 1
ATOM 857 N N . LEU A 1 112 ? 4.173 3.872 -0.204 1.00 92.19 112 LEU A N 1
ATOM 858 C CA . LEU A 1 112 ? 3.543 4.584 0.908 1.00 92.19 112 LEU A CA 1
ATOM 859 C C . LEU A 1 112 ? 2.048 4.261 1.030 1.00 92.19 112 LEU A C 1
ATOM 861 O O . LEU A 1 112 ? 1.548 4.117 2.144 1.00 92.19 112 LEU A O 1
ATOM 865 N N . LEU A 1 113 ? 1.328 4.148 -0.090 1.00 94.00 113 LEU A N 1
ATOM 866 C CA . LEU A 1 113 ? -0.085 3.761 -0.088 1.00 94.00 113 LEU A CA 1
ATOM 867 C C . LEU A 1 113 ? -0.277 2.306 0.345 1.00 94.00 113 LEU A C 1
ATOM 869 O O . LEU A 1 113 ? -1.156 2.036 1.157 1.00 94.00 113 LEU A O 1
ATOM 873 N N . GLU A 1 114 ? 0.566 1.391 -0.133 1.00 95.25 114 GLU A N 1
ATOM 874 C CA . GLU A 1 114 ? 0.578 -0.017 0.285 1.00 95.25 114 GLU A CA 1
ATOM 875 C C . GLU A 1 114 ? 0.821 -0.144 1.799 1.00 95.25 114 GLU A C 1
ATOM 877 O O . GLU A 1 114 ? 0.076 -0.841 2.488 1.00 95.25 114 GLU A O 1
ATOM 882 N N . ALA A 1 115 ? 1.791 0.599 2.347 1.00 96.62 115 ALA A N 1
ATOM 883 C CA . ALA A 1 115 ? 2.062 0.621 3.785 1.00 96.62 115 ALA A CA 1
ATOM 884 C C . ALA A 1 115 ? 0.880 1.179 4.600 1.00 96.62 115 ALA A C 1
ATOM 886 O O . ALA A 1 115 ? 0.510 0.618 5.631 1.00 96.62 115 ALA A O 1
ATOM 887 N N . ARG A 1 116 ? 0.247 2.262 4.128 1.00 96.31 116 ARG A N 1
ATOM 888 C CA . ARG A 1 116 ? -0.954 2.830 4.768 1.00 96.31 116 ARG A CA 1
ATOM 889 C C . ARG A 1 116 ? -2.132 1.859 4.742 1.00 96.31 116 ARG A C 1
ATOM 891 O O . ARG A 1 116 ? -2.835 1.742 5.741 1.00 96.31 116 ARG A O 1
ATOM 898 N N . LEU A 1 117 ? -2.333 1.161 3.625 1.00 97.56 117 LEU A N 1
ATOM 899 C CA . LEU A 1 117 ? -3.356 0.125 3.496 1.00 97.56 117 LEU A CA 1
ATOM 900 C C . LEU A 1 117 ? -3.126 -1.021 4.479 1.00 97.56 117 LEU A C 1
ATOM 902 O O . LEU A 1 117 ? -4.079 -1.457 5.116 1.00 97.56 117 LEU A O 1
ATOM 906 N N . ALA A 1 118 ? -1.883 -1.480 4.636 1.00 97.44 118 ALA A N 1
ATOM 907 C CA . ALA A 1 118 ? -1.546 -2.516 5.610 1.00 97.44 118 ALA A CA 1
ATOM 908 C C . ALA A 1 118 ? -1.868 -2.076 7.049 1.00 97.44 118 ALA A C 1
ATOM 910 O O . ALA A 1 118 ? -2.471 -2.839 7.799 1.00 97.44 118 ALA A O 1
ATOM 911 N N . GLY A 1 119 ? -1.542 -0.828 7.407 1.00 97.62 119 GLY A N 1
ATOM 912 C CA . GLY A 1 119 ? -1.891 -0.263 8.714 1.00 97.62 119 GLY A CA 1
ATOM 913 C C . GLY A 1 119 ? -3.402 -0.219 8.961 1.00 97.62 119 GLY A C 1
ATOM 914 O O . GLY A 1 119 ? -3.864 -0.695 9.992 1.00 97.62 119 GLY A O 1
ATOM 915 N N . LEU A 1 120 ? -4.180 0.277 7.992 1.00 97.56 120 LEU A N 1
ATOM 916 C CA . LEU A 1 120 ? -5.644 0.341 8.108 1.00 97.56 120 LEU A CA 1
ATOM 917 C C . LEU A 1 120 ? -6.310 -1.038 8.150 1.00 97.56 120 LEU A C 1
ATOM 919 O O . LEU A 1 120 ? -7.345 -1.182 8.793 1.00 97.56 120 LEU A O 1
ATOM 923 N N . ARG A 1 121 ? -5.740 -2.040 7.470 1.00 98.00 121 ARG A N 1
ATOM 924 C CA . ARG A 1 121 ? -6.222 -3.427 7.535 1.00 98.00 121 ARG A CA 1
ATOM 925 C C . ARG A 1 121 ? -6.061 -3.996 8.937 1.00 98.00 121 ARG A C 1
ATOM 927 O O . ARG A 1 121 ? -7.044 -4.459 9.496 1.00 98.00 121 ARG A O 1
ATOM 934 N N . CYS A 1 122 ? -4.869 -3.859 9.515 1.00 98.06 122 CYS A N 1
ATOM 935 C CA . CYS A 1 122 ? -4.603 -4.275 10.891 1.00 98.06 122 CYS A CA 1
ATOM 936 C C . CYS A 1 122 ? -5.530 -3.555 11.888 1.00 98.06 122 CYS A C 1
ATOM 938 O O . CYS A 1 122 ? -6.147 -4.191 12.735 1.00 98.06 122 CYS A O 1
ATOM 940 N N . GLU A 1 123 ? -5.710 -2.237 11.744 1.00 97.81 123 GLU A N 1
ATOM 941 C CA . GLU A 1 123 ? -6.648 -1.475 12.580 1.00 97.81 123 GLU A CA 1
ATOM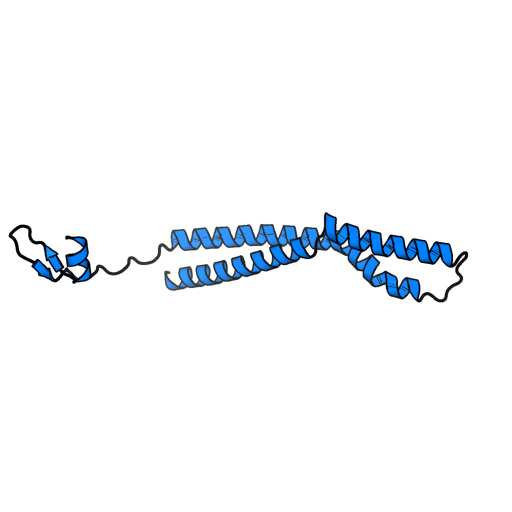 942 C C . GLU A 1 123 ? -8.091 -1.989 12.439 1.00 97.81 123 GLU A C 1
ATOM 944 O O . GLU A 1 123 ? -8.786 -2.163 13.436 1.00 97.81 123 GLU A O 1
ATOM 949 N N . ALA A 1 124 ? -8.548 -2.265 11.216 1.00 97.56 124 ALA A N 1
ATOM 950 C CA . ALA A 1 124 ? -9.891 -2.785 10.971 1.00 97.56 124 ALA A CA 1
ATOM 951 C C . ALA A 1 124 ? -10.095 -4.207 11.522 1.00 97.56 124 ALA A C 1
ATOM 953 O O . ALA A 1 124 ? -11.188 -4.505 11.997 1.00 97.56 124 ALA A O 1
ATOM 954 N N . GLU A 1 125 ? -9.078 -5.068 11.461 1.00 97.94 125 GLU A N 1
ATOM 955 C CA . GLU A 1 125 ? -9.100 -6.416 12.045 1.00 97.94 125 GLU A CA 1
ATOM 956 C C . GLU A 1 125 ? -9.250 -6.340 13.570 1.00 97.94 125 GLU A C 1
ATOM 958 O O . GLU A 1 125 ? -10.201 -6.895 14.115 1.00 97.94 125 GLU A O 1
ATOM 963 N N . LEU A 1 126 ? -8.412 -5.542 14.241 1.00 97.56 126 LEU A N 1
ATOM 964 C CA . LEU A 1 126 ? -8.487 -5.347 15.694 1.00 97.56 126 LEU A CA 1
ATOM 965 C C . LEU A 1 126 ? -9.821 -4.732 16.141 1.00 97.56 126 LEU A C 1
ATOM 967 O O . LEU A 1 126 ? -10.376 -5.122 17.166 1.00 97.56 126 LEU A O 1
ATOM 971 N N . LEU A 1 127 ? -10.356 -3.770 15.381 1.00 96.81 127 LEU A N 1
ATOM 972 C CA . LEU A 1 127 ? -11.664 -3.179 15.675 1.00 96.81 127 LEU A CA 1
ATOM 973 C C . LEU A 1 127 ? -12.803 -4.186 15.488 1.00 96.81 127 LEU A C 1
ATOM 975 O O . LEU A 1 127 ? -13.749 -4.166 16.268 1.00 96.81 127 LEU A O 1
ATOM 979 N N . ALA A 1 128 ? -12.728 -5.057 14.478 1.00 96.44 128 ALA A N 1
ATOM 980 C CA . ALA A 1 128 ? -13.728 -6.101 14.272 1.00 96.44 128 ALA A CA 1
ATOM 981 C C . ALA A 1 128 ? -13.727 -7.111 15.429 1.00 96.44 128 ALA A C 1
ATOM 983 O O . ALA A 1 128 ? -14.790 -7.393 15.974 1.00 96.44 128 ALA A O 1
ATOM 984 N N . GLU A 1 129 ? -12.549 -7.567 15.861 1.00 96.62 129 GLU A N 1
ATOM 985 C CA . GLU A 1 129 ? -12.406 -8.433 17.040 1.00 96.62 129 GLU A CA 1
ATOM 986 C C . GLU A 1 129 ? -12.960 -7.760 18.306 1.00 96.62 129 GLU A C 1
ATOM 988 O O . GLU A 1 129 ? -13.692 -8.379 19.076 1.00 96.62 129 GLU A O 1
ATOM 993 N N . ALA A 1 130 ? -12.666 -6.472 18.513 1.00 93.81 130 ALA A N 1
ATOM 994 C CA . ALA A 1 130 ? -13.163 -5.727 19.668 1.00 93.81 130 ALA A CA 1
ATOM 995 C C . ALA A 1 130 ? -14.695 -5.589 19.673 1.00 93.81 130 ALA A C 1
ATOM 997 O O . ALA A 1 130 ? -15.307 -5.667 20.737 1.00 93.81 130 ALA A O 1
ATOM 998 N N . VAL A 1 131 ? -15.318 -5.405 18.503 1.00 94.31 131 VAL A N 1
ATOM 999 C CA . VAL A 1 131 ? -16.784 -5.383 18.372 1.00 94.31 131 VAL A CA 1
ATOM 1000 C C . VAL A 1 131 ? -17.376 -6.751 18.707 1.00 94.31 131 VAL A C 1
ATOM 1002 O O . VAL A 1 131 ? -18.353 -6.810 19.450 1.00 94.31 131 VAL A O 1
ATOM 1005 N N . GLU A 1 132 ? -16.786 -7.842 18.215 1.00 92.50 132 GLU A N 1
ATOM 1006 C CA . GLU A 1 132 ? -17.253 -9.206 18.505 1.00 92.50 132 GLU A CA 1
ATOM 1007 C C . GLU A 1 132 ? -17.135 -9.563 19.990 1.00 92.50 132 GLU A C 1
ATOM 1009 O O . GLU A 1 132 ? -18.039 -10.182 20.540 1.00 92.50 132 GLU A O 1
ATOM 1014 N N . LEU A 1 133 ? -16.054 -9.148 20.656 1.00 90.38 133 LEU A N 1
ATOM 1015 C CA . LEU A 1 133 ? -15.842 -9.400 22.086 1.00 90.38 133 LEU A CA 1
ATOM 1016 C C . LEU A 1 133 ? -16.746 -8.561 22.997 1.00 90.38 133 LEU A C 1
ATOM 1018 O O . LEU A 1 133 ? -16.960 -8.930 24.152 1.00 90.38 133 LEU A O 1
ATOM 1022 N N . ALA A 1 134 ? -17.223 -7.417 22.507 1.00 85.56 134 ALA A N 1
ATOM 1023 C CA . ALA A 1 134 ? -18.069 -6.498 23.259 1.00 85.56 134 ALA A CA 1
ATOM 1024 C C . ALA A 1 134 ? -19.575 -6.659 22.957 1.00 85.56 134 ALA A C 1
ATOM 1026 O O . ALA A 1 134 ? -20.384 -5.982 23.598 1.00 85.56 134 ALA A O 1
ATOM 1027 N N . SER A 1 135 ? -19.937 -7.529 22.003 1.00 75.88 135 SER A N 1
ATOM 1028 C CA . SER A 1 135 ? -21.320 -7.877 21.624 1.00 75.88 135 SER A CA 1
ATOM 1029 C C . SER A 1 135 ? -21.837 -9.093 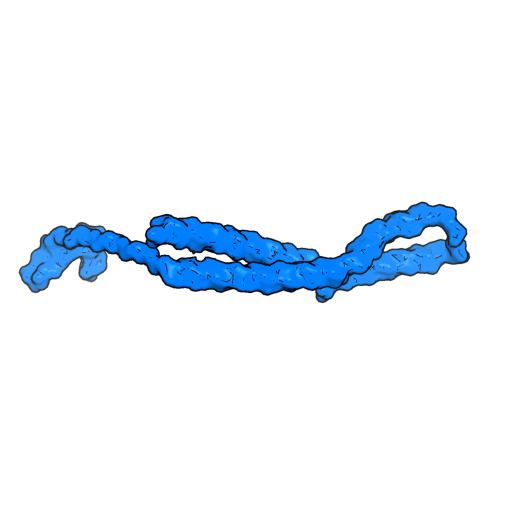22.390 1.00 75.88 135 SER A C 1
ATOM 1031 O O . SER A 1 135 ? -23.042 -9.088 22.728 1.00 75.88 135 SER A O 1
#